Protein AF-A0A5J9ULT0-F1 (afdb_monomer_lite)

Radius of gyration: 20.43 Å; chains: 1; bounding box: 67×38×46 Å

Sequence (119 aa):
MARRERGHRGARRKNTSAFGNVVLWARPAATAKNLTETPLGHAAELASRVDGRYCWSFINFACSGGVEAKRPAPTADHKKMLLRPDVEVYSLLGFAFCDIDFGSSAPFFGRPSHSHARA

pLDDT: mean 76.5, std 17.58, range [33.44, 97.19]

Structure (mmCIF, N/CA/C/O backbone):
data_AF-A0A5J9ULT0-F1
#
_entry.id   AF-A0A5J9ULT0-F1
#
loop_
_atom_site.group_PDB
_atom_site.id
_atom_site.type_symbol
_atom_site.label_atom_id
_atom_site.label_alt_id
_atom_site.label_comp_id
_atom_site.label_asym_id
_atom_site.label_entity_id
_atom_site.label_seq_id
_atom_site.pdbx_PDB_ins_code
_atom_site.Cartn_x
_atom_site.Cartn_y
_atom_site.Cartn_z
_atom_site.occupancy
_atom_site.B_iso_or_equiv
_atom_site.auth_seq_id
_atom_site.auth_comp_id
_atom_site.auth_asym_id
_atom_site.auth_atom_id
_atom_site.pdbx_PDB_model_num
ATOM 1 N N . MET A 1 1 ? 47.365 -6.026 6.055 1.00 37.19 1 MET A N 1
ATOM 2 C CA . MET A 1 1 ? 46.238 -5.130 5.711 1.00 37.19 1 MET A CA 1
ATOM 3 C C . MET A 1 1 ? 45.218 -5.925 4.903 1.00 37.19 1 MET A C 1
ATOM 5 O O . MET A 1 1 ? 45.390 -6.083 3.705 1.00 37.19 1 MET A O 1
ATOM 9 N N . ALA A 1 2 ? 44.222 -6.516 5.571 1.00 34.28 2 ALA A N 1
ATOM 10 C CA . ALA A 1 2 ? 43.196 -7.353 4.947 1.00 34.28 2 ALA A CA 1
ATOM 11 C C . ALA A 1 2 ? 41.901 -6.543 4.778 1.00 34.28 2 ALA A C 1
ATOM 13 O O . ALA A 1 2 ? 41.343 -6.042 5.756 1.00 34.28 2 ALA A O 1
ATOM 14 N N . ARG A 1 3 ? 41.436 -6.390 3.535 1.00 35.50 3 ARG A N 1
ATOM 15 C CA . ARG A 1 3 ? 40.203 -5.671 3.193 1.00 35.50 3 ARG A CA 1
ATOM 16 C C . ARG A 1 3 ? 39.023 -6.637 3.327 1.00 35.50 3 ARG A C 1
ATOM 18 O O . ARG A 1 3 ? 38.880 -7.559 2.535 1.00 35.50 3 ARG A O 1
ATOM 25 N N . ARG A 1 4 ? 38.197 -6.443 4.361 1.00 34.56 4 ARG A N 1
ATOM 26 C CA . ARG A 1 4 ? 36.922 -7.154 4.548 1.00 34.56 4 ARG A CA 1
ATOM 27 C C . ARG A 1 4 ? 35.945 -6.761 3.438 1.00 34.56 4 ARG A C 1
ATOM 29 O O . ARG A 1 4 ? 35.463 -5.630 3.423 1.00 34.56 4 ARG A O 1
ATOM 36 N N . GLU A 1 5 ? 35.594 -7.704 2.575 1.00 37.06 5 GLU A N 1
ATOM 37 C CA . GLU A 1 5 ? 34.411 -7.589 1.724 1.00 37.06 5 GLU A CA 1
ATOM 38 C C . GLU A 1 5 ? 33.158 -7.851 2.569 1.00 37.06 5 GLU A C 1
ATOM 40 O O . GLU A 1 5 ? 32.954 -8.936 3.117 1.00 37.06 5 GLU A O 1
ATOM 45 N N . ARG A 1 6 ? 32.316 -6.825 2.732 1.00 37.69 6 ARG A N 1
ATOM 46 C CA . ARG A 1 6 ? 30.974 -6.990 3.299 1.00 37.69 6 ARG A CA 1
ATOM 47 C C . ARG A 1 6 ? 30.080 -7.584 2.220 1.00 37.69 6 ARG A C 1
ATOM 49 O O . ARG A 1 6 ? 29.621 -6.866 1.338 1.00 37.69 6 ARG A O 1
ATOM 56 N N . GLY A 1 7 ? 29.789 -8.875 2.331 1.00 34.06 7 GLY A N 1
ATOM 57 C CA . GLY A 1 7 ? 28.731 -9.512 1.558 1.00 34.06 7 GLY A CA 1
ATOM 58 C C . GLY A 1 7 ? 27.378 -8.873 1.873 1.00 34.06 7 GLY A C 1
ATOM 59 O O . GLY A 1 7 ? 26.802 -9.112 2.933 1.00 34.06 7 GLY A O 1
ATOM 60 N N . HIS A 1 8 ? 26.854 -8.072 0.947 1.00 37.53 8 HIS A N 1
ATOM 61 C CA . HIS A 1 8 ? 25.425 -7.788 0.885 1.00 37.53 8 HIS A CA 1
ATOM 62 C C . HIS A 1 8 ? 24.730 -9.049 0.369 1.00 37.53 8 HIS A C 1
ATOM 64 O O . HIS A 1 8 ? 24.603 -9.262 -0.835 1.00 37.53 8 HIS A O 1
ATOM 70 N N . ARG A 1 9 ? 24.267 -9.903 1.291 1.00 36.75 9 ARG A N 1
ATOM 71 C CA . ARG A 1 9 ? 23.220 -10.884 0.980 1.00 36.75 9 ARG A CA 1
ATOM 72 C C . ARG A 1 9 ? 21.920 -10.114 0.755 1.00 36.75 9 ARG A C 1
ATOM 74 O O . ARG A 1 9 ? 21.075 -10.026 1.639 1.00 36.75 9 ARG A O 1
ATOM 81 N N . GLY A 1 10 ? 21.806 -9.502 -0.421 1.00 33.44 10 GLY A N 1
ATOM 82 C CA . GLY A 1 10 ? 20.561 -8.935 -0.905 1.00 33.44 10 GLY A CA 1
ATOM 83 C C . GLY A 1 10 ? 19.528 -10.049 -0.988 1.00 33.44 10 GLY A C 1
ATOM 84 O O . GLY A 1 10 ? 19.778 -11.089 -1.600 1.00 33.44 10 GLY A O 1
ATOM 85 N N . ALA A 1 11 ? 18.390 -9.845 -0.326 1.00 42.66 11 ALA A N 1
ATOM 86 C CA . ALA A 1 11 ? 17.219 -10.689 -0.465 1.00 42.66 11 ALA A CA 1
ATOM 87 C C . ALA A 1 11 ? 16.990 -10.964 -1.955 1.00 42.66 11 ALA A C 1
ATOM 89 O O . ALA A 1 11 ? 16.922 -10.036 -2.760 1.00 42.66 11 ALA A O 1
ATOM 90 N N . ARG A 1 12 ? 16.933 -12.247 -2.318 1.00 40.22 12 ARG A N 1
ATOM 91 C CA . ARG A 1 12 ? 16.699 -12.722 -3.681 1.00 40.22 12 ARG A CA 1
ATOM 92 C C . ARG A 1 12 ? 15.397 -12.093 -4.189 1.00 40.22 12 ARG A C 1
ATOM 94 O O . ARG A 1 12 ? 14.316 -12.591 -3.876 1.00 40.22 12 ARG A O 1
ATOM 101 N N . ARG A 1 13 ? 15.493 -10.975 -4.922 1.00 49.62 13 ARG A N 1
ATOM 102 C CA . ARG A 1 13 ? 14.363 -10.366 -5.632 1.00 49.62 13 ARG A CA 1
ATOM 103 C C . ARG A 1 13 ? 13.781 -11.465 -6.516 1.00 49.62 13 ARG A C 1
ATOM 105 O O . ARG A 1 13 ? 14.477 -12.000 -7.377 1.00 49.62 13 ARG A O 1
ATOM 112 N N . LYS A 1 14 ? 12.529 -11.850 -6.257 1.00 51.28 14 LYS A N 1
ATOM 113 C CA . LYS A 1 14 ? 11.753 -12.631 -7.223 1.00 51.28 14 LYS A CA 1
ATOM 114 C C . LYS A 1 14 ? 11.769 -11.839 -8.534 1.00 51.28 14 LYS A C 1
ATOM 116 O O . LYS A 1 14 ? 11.631 -10.619 -8.505 1.00 51.28 14 LYS A O 1
ATOM 121 N N . ASN A 1 15 ? 12.027 -12.535 -9.635 1.00 45.56 15 ASN A N 1
ATOM 122 C CA . ASN A 1 15 ? 11.916 -12.053 -11.009 1.00 45.56 15 ASN A CA 1
ATOM 123 C C . ASN A 1 15 ? 10.786 -11.017 -11.174 1.00 45.56 15 ASN A C 1
ATOM 125 O O . ASN A 1 15 ? 9.607 -11.337 -11.083 1.00 45.56 15 ASN A O 1
ATOM 129 N N . THR A 1 16 ? 11.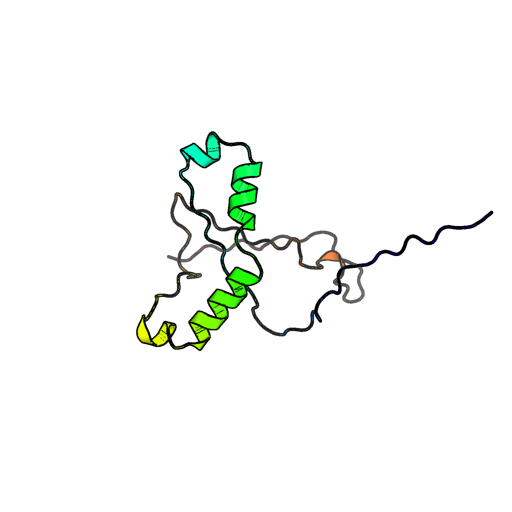162 -9.758 -11.398 1.00 59.44 16 THR A N 1
ATOM 130 C CA . THR A 1 16 ? 10.274 -8.583 -11.393 1.00 59.44 16 THR A CA 1
ATOM 131 C C . THR A 1 16 ? 9.475 -8.384 -12.685 1.00 59.44 16 THR A C 1
ATOM 133 O O . THR A 1 16 ? 8.801 -7.372 -12.825 1.00 59.44 16 THR A O 1
ATOM 136 N N . SER A 1 17 ? 9.526 -9.314 -13.641 1.00 67.06 17 SER A N 1
ATOM 137 C CA . SER A 1 17 ? 8.912 -9.157 -14.968 1.00 67.06 17 SER A CA 1
ATOM 138 C C . SER A 1 17 ? 7.510 -9.773 -15.074 1.00 67.06 17 SER A C 1
ATOM 140 O O . SER A 1 17 ? 7.186 -10.410 -16.077 1.00 67.06 17 SER A O 1
ATOM 142 N N . ALA A 1 18 ? 6.684 -9.651 -14.034 1.00 68.06 18 ALA A N 1
ATOM 143 C CA . ALA A 1 18 ? 5.281 -10.039 -14.138 1.00 68.06 18 ALA A CA 1
ATOM 144 C C . ALA A 1 18 ? 4.514 -8.930 -14.873 1.00 68.06 18 ALA A C 1
ATOM 146 O O . ALA A 1 18 ? 4.466 -7.794 -14.407 1.00 68.06 18 ALA A O 1
ATOM 147 N N . PHE A 1 19 ? 3.917 -9.256 -16.018 1.00 77.06 19 PHE A N 1
ATOM 148 C CA . PHE A 1 19 ? 2.995 -8.359 -16.709 1.00 77.06 19 PHE A CA 1
ATOM 149 C C . PHE A 1 19 ? 1.587 -8.566 -16.135 1.00 77.06 19 PHE A C 1
ATOM 151 O O . PHE A 1 19 ? 1.027 -9.653 -16.256 1.00 77.06 19 PHE A O 1
ATOM 158 N N . GLY A 1 20 ? 1.031 -7.539 -15.486 1.00 82.12 20 GLY A N 1
ATOM 159 C CA . GLY A 1 20 ? -0.318 -7.562 -14.907 1.00 82.12 20 GLY A CA 1
ATOM 160 C C . GLY A 1 20 ? -0.387 -7.035 -13.470 1.00 82.12 20 GLY A C 1
ATOM 161 O O . GLY A 1 20 ? 0.624 -6.693 -12.860 1.00 82.12 20 GLY A O 1
ATOM 162 N N . ASN A 1 21 ? -1.603 -6.966 -12.921 1.00 83.75 21 ASN A N 1
ATOM 163 C CA . ASN A 1 21 ? -1.833 -6.495 -11.555 1.00 83.75 21 ASN A CA 1
ATOM 164 C C . ASN A 1 21 ? -1.533 -7.601 -10.536 1.00 83.75 21 ASN A C 1
ATOM 166 O O . ASN A 1 21 ? -2.188 -8.641 -10.530 1.00 83.75 21 ASN A O 1
ATOM 170 N N . VAL A 1 22 ? -0.594 -7.340 -9.626 1.00 84.69 22 VAL A N 1
ATOM 171 C CA . VAL A 1 22 ? -0.308 -8.191 -8.458 1.00 84.69 22 VAL A CA 1
ATOM 172 C C . VAL A 1 22 ? -0.504 -7.357 -7.191 1.00 84.69 22 VAL A C 1
ATOM 174 O O . VAL A 1 22 ? 0.432 -7.083 -6.444 1.00 84.69 22 VAL A O 1
ATOM 177 N N . VAL A 1 23 ? -1.733 -6.877 -6.999 1.00 82.31 23 VAL A N 1
ATOM 178 C CA . VAL A 1 23 ? -2.103 -5.952 -5.920 1.00 82.31 23 VAL A CA 1
ATOM 179 C C . VAL A 1 23 ? -3.309 -6.506 -5.171 1.00 82.31 23 VAL A C 1
ATOM 181 O O . VAL A 1 23 ? -4.275 -6.953 -5.786 1.00 82.31 23 VAL A O 1
ATOM 184 N N . LEU A 1 24 ? -3.251 -6.457 -3.841 1.00 83.56 24 LEU A N 1
ATOM 185 C CA . LEU A 1 24 ? -4.359 -6.785 -2.951 1.00 83.56 24 LEU A CA 1
ATOM 186 C C . LEU A 1 24 ? -4.528 -5.663 -1.926 1.00 83.56 24 LEU A C 1
ATOM 188 O O . LEU A 1 24 ? -3.549 -5.055 -1.496 1.00 83.56 24 LEU A O 1
ATOM 192 N N . TRP A 1 25 ? -5.771 -5.400 -1.531 1.00 80.19 25 TRP A N 1
ATOM 193 C CA . TRP A 1 25 ? -6.093 -4.363 -0.558 1.00 80.19 25 TRP A CA 1
ATOM 194 C C . TRP A 1 25 ? -6.006 -4.890 0.868 1.00 80.19 25 TRP A C 1
ATOM 196 O O . TRP A 1 25 ? -6.789 -5.748 1.275 1.00 80.19 25 TRP A O 1
ATOM 206 N N . ALA A 1 26 ? -5.091 -4.322 1.648 1.00 79.38 26 ALA A N 1
ATOM 207 C CA . ALA A 1 26 ? -5.131 -4.427 3.095 1.00 79.38 26 ALA A CA 1
ATOM 208 C C . ALA A 1 26 ? -6.242 -3.523 3.639 1.00 79.38 26 ALA A C 1
ATOM 210 O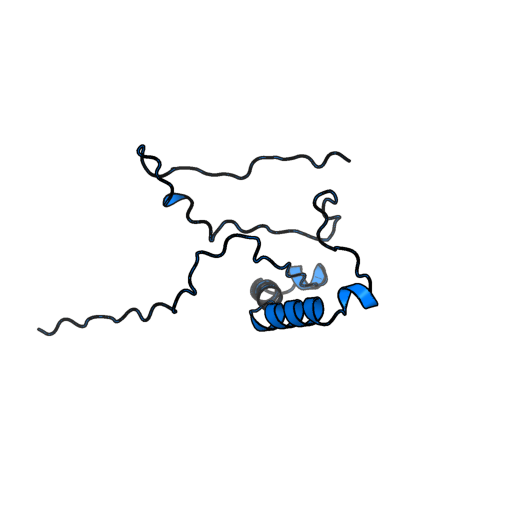 O . ALA A 1 26 ? -6.252 -2.328 3.354 1.00 79.38 26 ALA A O 1
ATOM 211 N N . ARG A 1 27 ? -7.165 -4.074 4.436 1.00 82.75 27 ARG A N 1
ATOM 212 C CA . ARG A 1 27 ? -8.214 -3.293 5.117 1.00 82.75 27 ARG A CA 1
ATOM 213 C C . ARG A 1 27 ? -8.155 -3.502 6.634 1.00 82.75 27 ARG A C 1
ATOM 215 O O . ARG A 1 27 ? -9.073 -4.102 7.195 1.00 82.75 27 ARG A O 1
ATOM 222 N N . PRO A 1 28 ? -7.064 -3.088 7.307 1.00 85.81 28 PRO A N 1
ATOM 223 C CA . PRO A 1 28 ? -7.050 -3.066 8.762 1.00 85.81 28 PRO A CA 1
ATOM 224 C C . PRO A 1 28 ? -8.135 -2.109 9.267 1.00 85.81 28 PRO A C 1
ATOM 226 O O . PRO A 1 28 ? -8.333 -1.036 8.703 1.00 85.81 28 PRO A O 1
ATOM 229 N N . ALA A 1 29 ? -8.825 -2.498 10.335 1.00 89.00 29 ALA A N 1
ATOM 230 C CA . ALA A 1 29 ? -9.866 -1.691 10.956 1.00 89.00 29 ALA A CA 1
ATOM 231 C C . ALA A 1 29 ? -9.538 -1.472 12.435 1.00 89.00 29 ALA A C 1
ATOM 233 O O . ALA A 1 29 ? -9.166 -2.409 13.143 1.00 89.00 29 ALA A O 1
ATOM 234 N N . ALA A 1 30 ? -9.694 -0.233 12.8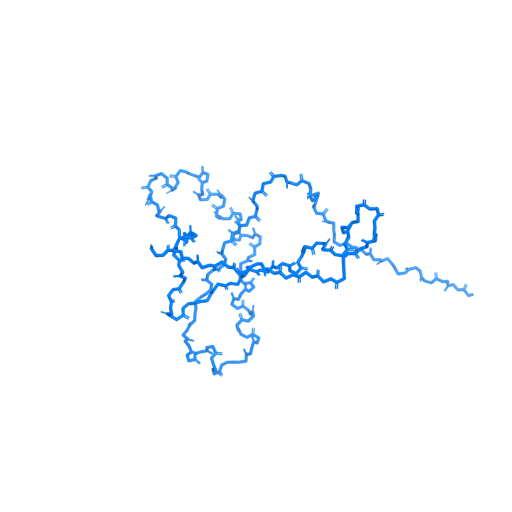91 1.00 90.94 30 ALA A N 1
ATOM 235 C CA . ALA A 1 30 ? -9.569 0.172 14.284 1.00 90.94 30 ALA A CA 1
ATOM 236 C C . ALA A 1 30 ? -10.528 1.334 14.554 1.00 90.94 30 ALA A C 1
ATOM 238 O O . ALA A 1 30 ? -10.939 2.044 13.635 1.00 90.94 30 ALA A O 1
ATOM 239 N N . THR A 1 31 ? -10.905 1.539 15.816 1.00 94.38 31 THR A N 1
ATOM 240 C CA . THR A 1 31 ? -11.711 2.709 16.175 1.00 94.38 31 THR A CA 1
ATOM 241 C C . THR A 1 31 ? -10.863 3.973 16.069 1.00 94.38 31 THR A C 1
ATOM 243 O O . THR A 1 31 ? -9.670 3.947 16.372 1.00 94.38 31 THR A O 1
ATOM 246 N N . ALA A 1 32 ? -11.483 5.098 15.694 1.00 92.81 32 ALA A N 1
ATOM 247 C CA . ALA A 1 32 ? -10.792 6.389 15.632 1.00 92.81 32 ALA A CA 1
ATOM 248 C C . ALA A 1 32 ? -10.083 6.706 16.958 1.00 92.81 32 ALA A C 1
ATOM 250 O O . ALA A 1 32 ? -8.911 7.057 16.956 1.00 92.81 32 ALA A O 1
ATOM 251 N N . LYS A 1 33 ? -10.768 6.453 18.083 1.00 95.31 33 LYS A N 1
ATOM 252 C CA . LYS A 1 33 ? -10.218 6.584 19.435 1.00 95.31 33 LYS A CA 1
ATOM 253 C C . LYS A 1 33 ? -8.930 5.776 19.619 1.00 95.31 33 LYS A C 1
ATOM 255 O O . LYS A 1 33 ? -7.932 6.321 20.071 1.00 95.31 33 LYS A O 1
ATOM 260 N N . ASN A 1 34 ? -8.933 4.495 19.244 1.00 94.44 34 ASN A N 1
ATOM 261 C CA . ASN A 1 34 ? -7.757 3.639 19.384 1.00 94.44 34 ASN A CA 1
ATOM 262 C C . ASN A 1 34 ? -6.588 4.157 18.526 1.00 94.44 34 ASN A C 1
ATOM 264 O O . ASN A 1 34 ? -5.474 4.263 19.028 1.00 94.44 34 ASN A O 1
ATOM 268 N N . LEU A 1 35 ? -6.847 4.579 17.283 1.00 92.62 35 LEU A N 1
ATOM 269 C CA . LEU A 1 35 ? -5.809 5.148 16.414 1.00 92.62 35 LEU A CA 1
ATOM 270 C C . LEU A 1 35 ? -5.224 6.463 16.951 1.00 92.62 35 LEU A C 1
ATOM 272 O O . LEU A 1 35 ? -4.049 6.731 16.723 1.00 92.62 35 LEU A O 1
ATOM 276 N N . THR A 1 36 ? -6.019 7.280 17.650 1.00 94.94 36 THR A N 1
ATOM 277 C CA . THR A 1 36 ? -5.561 8.563 18.209 1.00 94.94 36 THR A CA 1
ATOM 278 C C . THR A 1 36 ? -4.919 8.445 19.590 1.00 94.94 36 THR A C 1
ATOM 280 O O . THR A 1 36 ? -4.120 9.300 19.955 1.00 94.94 36 THR A O 1
ATOM 283 N N . GLU A 1 37 ? -5.277 7.424 20.372 1.00 97.19 37 GLU A N 1
ATOM 284 C CA . GLU A 1 37 ? -4.793 7.236 21.751 1.00 97.19 37 GLU A CA 1
ATOM 285 C C . GLU A 1 37 ? -3.624 6.248 21.859 1.00 97.19 37 GLU A C 1
ATOM 287 O O . GLU A 1 37 ? -2.972 6.179 22.901 1.00 97.19 37 GLU A O 1
ATOM 292 N N . THR A 1 38 ? -3.336 5.482 20.804 1.00 96.56 38 THR A N 1
ATOM 293 C CA . THR A 1 38 ? -2.191 4.564 20.765 1.00 96.56 38 THR A CA 1
ATOM 294 C C . THR A 1 38 ? -1.003 5.169 20.010 1.00 96.56 38 THR A C 1
ATOM 296 O O . THR A 1 38 ? -1.176 6.037 19.153 1.00 96.56 38 THR A O 1
ATOM 299 N N . PRO A 1 39 ? 0.236 4.726 20.294 1.00 96.56 39 PRO A N 1
ATOM 300 C CA . PRO A 1 39 ? 1.400 5.151 19.525 1.00 96.56 39 PRO A CA 1
ATOM 301 C C . PRO A 1 39 ? 1.282 4.759 18.048 1.00 96.56 39 PRO A C 1
ATOM 303 O O . PRO A 1 39 ? 0.761 3.693 17.726 1.00 96.56 39 PRO A O 1
ATOM 306 N N . LEU A 1 40 ? 1.891 5.547 17.155 1.00 94.06 40 LEU A N 1
ATOM 307 C CA . LEU A 1 40 ? 1.912 5.293 15.703 1.00 94.06 40 LEU A CA 1
ATOM 308 C C . LEU A 1 40 ? 2.348 3.861 15.331 1.00 94.06 40 LEU A C 1
ATOM 310 O O . LEU A 1 40 ? 1.873 3.300 14.345 1.00 94.06 40 LEU A O 1
ATOM 314 N N . GLY A 1 41 ? 3.224 3.255 16.139 1.00 95.00 41 GLY A N 1
ATOM 315 C CA . GLY A 1 41 ? 3.651 1.866 15.969 1.00 95.00 41 GLY A CA 1
ATOM 316 C C . GLY A 1 41 ? 2.491 0.864 15.959 1.00 95.00 41 GLY A C 1
ATOM 317 O O . GLY A 1 41 ? 2.548 -0.101 15.205 1.00 95.00 41 GLY A O 1
ATOM 318 N N . HIS A 1 42 ? 1.413 1.121 16.706 1.00 92.50 42 HIS A N 1
ATOM 319 C CA . HIS A 1 42 ? 0.219 0.276 16.702 1.00 92.50 42 HIS A CA 1
ATOM 320 C C . HIS A 1 42 ? -0.500 0.310 15.345 1.00 92.50 42 HIS A C 1
ATOM 322 O O . HIS A 1 42 ? -0.825 -0.733 14.782 1.00 92.50 42 HIS A O 1
ATOM 328 N N . ALA A 1 43 ? -0.681 1.500 14.764 1.00 90.88 43 ALA A N 1
ATOM 329 C CA . ALA A 1 43 ? -1.258 1.638 13.427 1.00 90.88 43 ALA A CA 1
ATOM 330 C C . ALA A 1 43 ? -0.374 0.974 12.352 1.00 90.88 43 ALA A C 1
ATOM 332 O O . ALA A 1 43 ? -0.885 0.311 11.447 1.00 90.88 43 ALA A O 1
ATOM 333 N N . ALA A 1 44 ? 0.952 1.098 12.476 1.00 90.75 44 ALA A N 1
ATOM 334 C CA . ALA A 1 44 ? 1.899 0.435 11.580 1.00 90.75 44 ALA A CA 1
ATOM 335 C C . ALA A 1 44 ? 1.838 -1.100 11.695 1.00 90.75 44 ALA A C 1
ATOM 337 O O . ALA A 1 44 ? 1.897 -1.795 10.681 1.00 90.75 44 ALA A O 1
ATOM 338 N N . GLU A 1 45 ? 1.677 -1.634 12.907 1.00 91.19 45 GLU A N 1
ATOM 339 C CA . GLU A 1 45 ? 1.474 -3.065 13.140 1.00 91.19 45 GLU A CA 1
ATOM 340 C C . GLU A 1 45 ? 0.168 -3.558 12.504 1.00 91.19 45 GLU A C 1
ATOM 342 O O . GLU A 1 45 ? 0.155 -4.579 11.819 1.00 91.19 45 GLU A O 1
ATOM 347 N N . LEU A 1 46 ? -0.929 -2.813 12.656 1.00 88.38 46 LEU A N 1
ATOM 348 C CA . LEU A 1 46 ? -2.193 -3.147 11.999 1.00 88.38 46 LEU A CA 1
ATOM 349 C C . LEU A 1 46 ? -2.041 -3.207 10.472 1.00 88.38 46 LEU A C 1
ATOM 351 O O . LEU A 1 46 ? -2.559 -4.133 9.845 1.00 88.38 46 LEU A O 1
ATOM 355 N N . ALA A 1 47 ? -1.298 -2.267 9.882 1.00 84.12 47 ALA A N 1
ATOM 356 C CA . ALA A 1 47 ? -1.025 -2.242 8.447 1.00 84.12 47 ALA A CA 1
ATOM 357 C C . ALA A 1 47 ? -0.101 -3.383 7.978 1.00 84.12 47 ALA A C 1
ATOM 359 O O . ALA A 1 47 ? -0.245 -3.858 6.851 1.00 84.12 47 ALA A O 1
ATOM 360 N N . SER A 1 48 ? 0.821 -3.859 8.823 1.00 85.12 48 SER A N 1
ATOM 361 C CA . SER A 1 48 ? 1.798 -4.898 8.459 1.00 85.12 48 SER A CA 1
ATOM 362 C C . SER A 1 48 ? 1.255 -6.329 8.522 1.00 85.12 48 SER A C 1
ATOM 364 O O . SER A 1 48 ? 1.897 -7.252 8.021 1.00 85.12 48 SER A O 1
ATOM 366 N N . ARG A 1 49 ? 0.050 -6.529 9.074 1.00 80.38 49 ARG A N 1
ATOM 367 C CA . ARG A 1 49 ? -0.621 -7.843 9.158 1.00 80.38 49 ARG A CA 1
ATOM 368 C C . ARG A 1 49 ? -0.983 -8.455 7.803 1.00 80.38 49 ARG A C 1
ATOM 370 O O . ARG A 1 49 ? -1.311 -9.638 7.743 1.00 80.38 49 ARG A O 1
ATOM 377 N N . VAL A 1 50 ? -0.943 -7.672 6.728 1.00 77.88 50 VAL A N 1
ATOM 378 C CA . VAL A 1 50 ? -1.180 -8.154 5.364 1.00 77.88 50 VAL A CA 1
ATOM 379 C C . VAL A 1 50 ? 0.148 -8.559 4.742 1.00 77.88 50 VAL A C 1
ATOM 381 O O . VAL A 1 50 ? 0.879 -7.744 4.186 1.00 77.88 50 VAL A O 1
ATOM 384 N N . ASP A 1 51 ? 0.465 -9.845 4.877 1.00 81.44 51 ASP A N 1
ATOM 385 C CA . ASP A 1 51 ? 1.720 -10.441 4.435 1.00 81.44 51 ASP A CA 1
ATOM 386 C C . ASP A 1 51 ? 1.527 -11.418 3.257 1.00 81.44 51 ASP A C 1
ATOM 388 O O . ASP A 1 51 ? 0.435 -11.616 2.716 1.00 81.44 51 ASP A O 1
ATOM 392 N N . GLY A 1 52 ? 2.614 -12.081 2.854 1.00 82.81 52 GLY A N 1
ATOM 393 C CA . GLY A 1 52 ? 2.565 -13.081 1.787 1.00 82.81 52 GLY A CA 1
ATOM 394 C C . GLY A 1 52 ? 1.646 -14.275 2.084 1.00 82.81 52 GLY A C 1
ATOM 395 O O . GLY A 1 52 ? 1.126 -14.873 1.140 1.00 82.81 52 GLY A O 1
ATOM 396 N N . ARG A 1 53 ? 1.411 -14.620 3.360 1.00 86.81 53 ARG A N 1
ATOM 397 C CA . ARG A 1 53 ? 0.497 -15.710 3.742 1.00 86.81 53 ARG A CA 1
ATOM 398 C C . ARG A 1 53 ? -0.949 -15.294 3.506 1.00 86.81 53 ARG A C 1
ATOM 400 O O . ARG A 1 53 ? -1.721 -16.092 2.974 1.00 86.81 53 ARG A O 1
ATOM 407 N N . TYR A 1 54 ? -1.296 -14.049 3.831 1.00 83.62 54 TYR A N 1
ATOM 408 C CA . TYR A 1 54 ? -2.609 -13.488 3.515 1.00 83.62 54 TYR A CA 1
ATOM 409 C C . TYR A 1 54 ? -2.874 -13.494 2.004 1.00 83.62 54 TYR A C 1
ATOM 411 O O . TYR A 1 54 ? -3.909 -14.002 1.568 1.00 83.62 54 TYR A O 1
ATOM 419 N N . CYS A 1 55 ? -1.914 -13.029 1.195 1.00 84.00 55 CYS A N 1
ATOM 420 C CA . CYS A 1 55 ? -2.040 -13.053 -0.266 1.00 84.00 55 CYS A CA 1
ATOM 421 C C . CYS A 1 55 ? -2.270 -14.473 -0.800 1.00 84.00 55 CYS A C 1
ATOM 423 O O . CYS A 1 55 ? -3.128 -14.680 -1.656 1.00 84.00 55 CYS A O 1
ATOM 425 N N . TRP A 1 56 ? -1.546 -15.464 -0.273 1.00 88.25 56 TRP A N 1
ATOM 426 C CA . TRP A 1 56 ? -1.726 -16.856 -0.685 1.00 88.25 56 TRP A CA 1
ATOM 427 C C . TRP A 1 56 ? -3.101 -17.407 -0.298 1.00 88.25 56 TRP A C 1
ATOM 429 O O . TRP A 1 56 ? -3.747 -18.075 -1.101 1.00 88.25 56 TRP A O 1
ATOM 439 N N . SER A 1 57 ? -3.580 -17.087 0.906 1.00 88.25 57 SER A N 1
ATOM 440 C CA . SER A 1 57 ? -4.929 -17.447 1.354 1.00 88.25 57 SER A CA 1
ATOM 441 C C . SER A 1 57 ? -6.007 -16.868 0.431 1.00 88.25 57 SER A C 1
ATOM 443 O O . SER A 1 57 ? -6.914 -17.589 0.013 1.00 88.25 57 SER A O 1
ATOM 445 N N . PHE A 1 58 ? -5.869 -15.597 0.039 1.00 84.88 58 PHE A N 1
ATOM 446 C CA . PHE A 1 58 ? -6.785 -14.951 -0.901 1.00 84.88 58 PHE A CA 1
ATOM 447 C C . PHE A 1 58 ? -6.794 -15.644 -2.270 1.00 84.88 58 PHE A C 1
ATOM 449 O O . PHE A 1 58 ? -7.866 -15.952 -2.787 1.00 84.88 58 PHE A O 1
ATOM 456 N N . ILE A 1 59 ? -5.616 -15.938 -2.834 1.00 87.25 59 ILE A N 1
ATOM 457 C CA . ILE A 1 59 ? -5.500 -16.653 -4.115 1.00 87.25 59 ILE A CA 1
ATOM 458 C C . ILE A 1 59 ? -6.166 -18.030 -4.016 1.00 87.25 59 ILE A C 1
ATOM 460 O O . ILE A 1 59 ? -6.979 -18.375 -4.869 1.00 87.25 59 ILE A O 1
ATOM 464 N N . ASN A 1 60 ? -5.900 -18.786 -2.947 1.00 90.00 60 ASN A N 1
ATOM 465 C CA . ASN A 1 60 ? -6.523 -20.095 -2.738 1.00 90.00 60 ASN A CA 1
ATOM 466 C C . ASN A 1 60 ? -8.052 -19.999 -2.634 1.00 90.00 60 ASN A C 1
ATOM 468 O O . ASN A 1 60 ? -8.752 -20.834 -3.201 1.00 90.00 60 ASN A O 1
ATOM 472 N N . PHE A 1 61 ? -8.583 -18.985 -1.946 1.00 86.88 61 PHE A N 1
ATOM 473 C CA . PHE A 1 61 ? -10.025 -18.741 -1.878 1.00 86.88 61 PHE A CA 1
ATOM 474 C C . PHE A 1 61 ? -10.625 -18.379 -3.246 1.00 86.88 61 PHE A C 1
ATOM 476 O O . PHE A 1 61 ? -11.703 -18.862 -3.593 1.00 86.88 61 PHE A O 1
ATOM 483 N N . ALA A 1 62 ? -9.931 -17.558 -4.036 1.00 84.56 62 ALA A N 1
ATOM 484 C CA . ALA A 1 62 ? -10.371 -17.198 -5.379 1.00 84.56 62 ALA A CA 1
ATOM 485 C C . ALA A 1 62 ? -10.375 -18.413 -6.324 1.00 84.56 62 ALA A C 1
ATOM 487 O O . ALA A 1 62 ? -11.321 -18.601 -7.086 1.00 84.56 62 ALA A O 1
ATOM 488 N N . CYS A 1 63 ? -9.360 -19.275 -6.229 1.00 87.06 63 CYS A N 1
ATOM 489 C CA . CYS A 1 63 ? -9.227 -20.475 -7.055 1.00 87.06 63 CYS A CA 1
ATOM 490 C C . CYS A 1 63 ? -10.107 -21.654 -6.604 1.00 87.06 63 CYS A C 1
ATOM 492 O O . CYS A 1 63 ? -10.324 -22.569 -7.391 1.00 87.06 63 CYS A O 1
ATOM 494 N N . SER A 1 64 ? -10.627 -21.663 -5.372 1.00 88.06 64 SER A N 1
ATOM 495 C CA . SER A 1 64 ? -11.434 -22.778 -4.845 1.00 88.06 64 SER A CA 1
ATOM 496 C C . SER A 1 64 ? -12.898 -22.780 -5.303 1.00 88.06 64 SER A C 1
ATOM 498 O O . SER A 1 64 ? -13.681 -23.613 -4.850 1.00 88.06 64 SER A O 1
ATOM 500 N N . GLY A 1 65 ? -13.303 -21.829 -6.152 1.00 81.62 65 GLY A N 1
ATOM 501 C CA . GLY A 1 65 ? -14.708 -21.617 -6.518 1.00 81.62 65 GLY A CA 1
ATOM 502 C C . GLY A 1 65 ? -15.526 -20.904 -5.432 1.00 81.62 65 GLY A C 1
ATOM 503 O O . GLY A 1 65 ? -16.726 -20.689 -5.599 1.00 81.62 65 GLY A O 1
ATOM 504 N N . GLY A 1 66 ? -14.890 -20.480 -4.331 1.00 78.38 66 GLY A N 1
ATOM 505 C CA . GLY A 1 66 ? -15.545 -19.739 -3.251 1.00 78.38 66 GLY A CA 1
ATOM 506 C C . GLY A 1 66 ? -16.157 -18.409 -3.699 1.00 78.38 66 GLY A C 1
ATOM 507 O O . GLY A 1 66 ? -17.150 -17.972 -3.120 1.00 78.38 66 GLY A O 1
ATOM 508 N N . VAL A 1 67 ? -15.608 -17.793 -4.749 1.00 77.38 67 VAL A N 1
ATOM 509 C CA . VAL A 1 67 ? -16.149 -16.570 -5.363 1.00 77.38 67 VAL A CA 1
ATOM 510 C C . VAL A 1 67 ? -17.482 -16.849 -6.058 1.00 77.38 67 VAL A C 1
ATOM 512 O O . VAL A 1 67 ? -18.452 -16.152 -5.787 1.00 77.38 67 VAL A O 1
ATOM 515 N N . GLU A 1 68 ? -17.579 -17.906 -6.863 1.00 75.25 68 GLU A N 1
ATOM 516 C CA . GLU A 1 68 ? -18.827 -18.267 -7.554 1.00 75.25 68 GLU A CA 1
ATOM 517 C C . GLU A 1 68 ? -19.921 -18.701 -6.574 1.00 75.25 68 GLU A C 1
ATOM 519 O O . GLU A 1 68 ? -21.084 -18.315 -6.710 1.00 75.25 68 GLU A O 1
ATOM 524 N N . ALA A 1 69 ? -19.539 -19.451 -5.537 1.00 72.56 69 ALA A N 1
ATOM 525 C CA . ALA A 1 69 ? -20.467 -19.936 -4.521 1.00 72.56 69 ALA A CA 1
ATOM 526 C C . ALA A 1 69 ? -21.008 -18.817 -3.615 1.00 72.56 69 ALA A C 1
ATOM 528 O O . ALA A 1 69 ? -22.170 -18.853 -3.215 1.00 72.56 69 ALA A O 1
ATOM 529 N N . LYS A 1 70 ? -20.172 -17.830 -3.263 1.00 73.62 70 LYS A N 1
ATOM 530 C CA . LYS A 1 70 ? -20.536 -16.765 -2.310 1.00 73.62 70 LYS A CA 1
ATOM 531 C C . LYS A 1 70 ? -20.895 -15.436 -2.974 1.00 73.62 70 LYS A C 1
ATOM 533 O O . LYS A 1 70 ? -21.357 -14.539 -2.274 1.00 73.62 70 LYS A O 1
ATOM 538 N N . ARG A 1 71 ? -20.657 -15.299 -4.284 1.00 67.88 71 ARG A N 1
ATOM 539 C CA . ARG A 1 71 ? -20.843 -14.080 -5.094 1.00 67.88 71 ARG A CA 1
ATOM 540 C C . ARG A 1 71 ? -20.448 -12.789 -4.358 1.00 67.88 71 ARG A C 1
ATOM 542 O O . ARG A 1 71 ? -21.259 -11.864 -4.276 1.00 67.88 71 ARG A O 1
ATOM 549 N N . PRO A 1 72 ? -19.238 -12.708 -3.773 1.00 69.19 72 PRO A N 1
ATOM 550 C CA . PRO A 1 72 ? -18.838 -11.520 -3.042 1.00 69.19 72 PRO A CA 1
ATOM 551 C C . PRO A 1 72 ? -18.763 -10.334 -4.009 1.00 69.19 72 PRO A C 1
ATOM 553 O O . PRO A 1 72 ? -18.122 -10.412 -5.056 1.00 69.19 72 PRO A O 1
ATOM 556 N N . ALA A 1 73 ? -19.421 -9.231 -3.656 1.00 72.81 73 ALA A N 1
ATOM 557 C CA . ALA A 1 73 ? -19.318 -8.002 -4.429 1.00 72.81 73 ALA A CA 1
ATOM 558 C C . ALA A 1 73 ? -17.859 -7.502 -4.420 1.00 72.81 73 ALA A C 1
ATOM 560 O O . ALA A 1 73 ? -17.223 -7.518 -3.358 1.00 72.81 73 ALA A O 1
ATOM 561 N N . PRO A 1 74 ? -17.323 -7.024 -5.560 1.00 70.94 74 PRO A N 1
ATOM 562 C CA . PRO A 1 74 ? -16.028 -6.360 -5.582 1.00 70.94 74 PRO A CA 1
ATOM 563 C C . PRO A 1 74 ? -16.028 -5.183 -4.605 1.00 70.94 74 PRO A C 1
ATOM 565 O O . PRO A 1 74 ? -16.855 -4.276 -4.691 1.00 70.94 74 PRO A O 1
ATOM 568 N N . THR A 1 75 ? -15.104 -5.210 -3.651 1.00 73.69 75 THR A N 1
ATOM 569 C CA . THR A 1 75 ? -14.963 -4.164 -2.629 1.00 73.69 75 THR A CA 1
ATOM 570 C C . THR A 1 75 ? -14.052 -3.019 -3.062 1.00 73.69 75 THR A C 1
ATOM 572 O O . THR A 1 75 ? -14.030 -1.988 -2.390 1.00 73.69 75 THR A O 1
ATOM 575 N N . ALA A 1 76 ? -13.319 -3.192 -4.164 1.00 72.00 76 ALA A N 1
ATOM 576 C CA . ALA A 1 76 ? -12.578 -2.139 -4.843 1.00 72.00 76 ALA A CA 1
ATOM 577 C C . ALA A 1 76 ? -13.419 -1.636 -6.024 1.00 72.00 76 ALA A C 1
ATOM 579 O O . ALA A 1 76 ? -13.561 -2.328 -7.033 1.00 72.00 76 ALA A O 1
ATOM 580 N N . ASP A 1 77 ? -13.995 -0.447 -5.878 1.00 71.19 77 ASP A N 1
ATOM 581 C CA . ASP A 1 77 ? -14.803 0.205 -6.904 1.00 71.19 77 ASP A CA 1
ATOM 582 C C . ASP A 1 77 ? -14.228 1.595 -7.172 1.00 71.19 77 ASP A C 1
ATOM 584 O O . ASP A 1 77 ? -14.369 2.504 -6.362 1.00 71.19 77 ASP A O 1
ATOM 588 N N . HIS A 1 78 ? -13.587 1.755 -8.329 1.00 64.94 78 HIS A N 1
ATOM 589 C CA . HIS A 1 78 ? -12.956 3.005 -8.760 1.00 64.94 78 HIS A CA 1
ATOM 590 C C . HIS A 1 78 ? -13.937 4.181 -8.892 1.00 64.94 78 HIS A C 1
ATOM 592 O O . HIS A 1 78 ? -13.500 5.328 -8.970 1.00 64.94 78 HIS A O 1
ATOM 598 N N . LYS A 1 79 ? -15.251 3.918 -8.945 1.00 63.19 79 LYS A N 1
ATOM 599 C CA . LYS A 1 79 ? -16.290 4.957 -8.989 1.00 63.19 79 LYS A CA 1
ATOM 600 C C . LYS A 1 79 ? -16.739 5.391 -7.599 1.00 63.19 79 LYS A C 1
ATOM 602 O O . LYS A 1 79 ? -17.360 6.442 -7.461 1.00 63.19 79 LYS A O 1
ATOM 607 N N . LYS A 1 80 ? -16.436 4.603 -6.567 1.00 64.25 80 LYS A N 1
ATOM 608 C CA . LYS A 1 80 ? -16.781 4.924 -5.186 1.00 64.25 80 LYS A CA 1
ATOM 609 C C . LYS A 1 80 ? -15.599 5.602 -4.526 1.00 64.25 80 LYS A C 1
ATOM 611 O O . LYS A 1 80 ? -14.598 4.979 -4.201 1.00 64.25 80 LYS A O 1
ATOM 616 N N . MET A 1 81 ? -15.752 6.896 -4.289 1.00 61.16 81 MET A N 1
ATOM 617 C CA . MET A 1 81 ? -14.885 7.607 -3.364 1.00 61.16 81 MET A CA 1
ATOM 618 C C . MET A 1 81 ? -15.106 7.019 -1.963 1.00 61.16 81 MET A C 1
ATOM 620 O O . MET A 1 81 ? -16.259 6.859 -1.551 1.00 61.16 81 MET A O 1
ATOM 624 N N . LEU A 1 82 ? -14.034 6.663 -1.241 1.00 67.69 82 LEU A N 1
ATOM 625 C CA . LEU A 1 82 ? -14.184 6.208 0.141 1.00 67.69 82 LEU A CA 1
ATOM 626 C C . LEU A 1 82 ? -14.929 7.259 0.956 1.00 67.69 82 LEU A C 1
ATOM 628 O O . LEU A 1 82 ? -14.601 8.448 0.943 1.00 67.69 82 LEU A O 1
ATOM 632 N N . LEU A 1 83 ? -15.949 6.792 1.663 1.00 68.50 83 LEU A N 1
ATOM 633 C CA . LEU A 1 83 ? -16.721 7.616 2.570 1.00 68.50 83 LEU A CA 1
ATOM 634 C C . LEU A 1 83 ? -15.968 7.727 3.894 1.00 68.50 83 LEU A C 1
ATOM 636 O O . LEU A 1 83 ? -15.319 6.782 4.342 1.00 68.50 83 LEU A O 1
ATOM 640 N N . ARG A 1 84 ? -16.099 8.880 4.556 1.00 75.31 84 ARG A N 1
ATOM 641 C CA . ARG A 1 84 ? -15.666 9.011 5.952 1.00 75.31 84 ARG A CA 1
ATOM 642 C C . ARG A 1 84 ? -16.357 7.918 6.785 1.00 75.31 84 ARG A C 1
ATOM 644 O O . ARG A 1 84 ? -17.557 7.714 6.594 1.00 75.31 84 ARG A O 1
ATOM 651 N N . PRO A 1 85 ? -15.650 7.259 7.719 1.00 85.56 85 PRO A N 1
ATOM 652 C CA . PRO A 1 85 ? -14.335 7.616 8.267 1.00 85.56 85 PRO A CA 1
ATOM 653 C C . PRO A 1 85 ? -13.123 6.916 7.615 1.00 85.56 85 PRO A C 1
ATOM 655 O O . PRO A 1 85 ? -12.012 7.067 8.122 1.00 85.56 85 PRO A O 1
ATOM 658 N N . ASP A 1 86 ? -13.308 6.159 6.534 1.00 88.00 86 ASP A N 1
ATOM 659 C CA . ASP A 1 86 ? -12.255 5.319 5.954 1.00 88.00 86 ASP A CA 1
ATOM 660 C C . ASP A 1 86 ? -11.265 6.110 5.076 1.00 88.00 86 ASP A C 1
ATOM 662 O O . ASP A 1 86 ? -11.589 7.168 4.531 1.00 88.00 86 ASP A O 1
ATOM 666 N N . VAL A 1 87 ? -10.045 5.580 4.917 1.00 85.75 87 VAL A N 1
ATOM 667 C CA . VAL A 1 87 ? -8.965 6.184 4.114 1.00 85.75 87 VAL A CA 1
ATOM 668 C C . VAL A 1 87 ? -8.331 5.144 3.187 1.00 85.75 87 VAL A C 1
ATOM 670 O O . VAL A 1 87 ? -8.067 4.016 3.598 1.00 85.75 87 VAL A O 1
ATOM 673 N N . GLU A 1 88 ? -8.046 5.544 1.945 1.00 86.00 88 GLU A N 1
ATOM 674 C CA . GLU A 1 88 ? -7.313 4.750 0.952 1.00 86.00 88 GLU A CA 1
ATOM 675 C C . GLU A 1 88 ? -5.923 5.343 0.737 1.00 86.00 88 GLU A C 1
ATOM 677 O O . GLU A 1 88 ? -5.768 6.553 0.567 1.00 86.00 88 GLU A O 1
ATOM 682 N N . VAL A 1 89 ? -4.908 4.480 0.708 1.00 86.12 89 VAL A N 1
ATOM 683 C CA . VAL A 1 89 ? -3.517 4.875 0.476 1.00 86.12 89 VAL A CA 1
ATOM 684 C C . VAL A 1 89 ? -2.963 4.079 -0.698 1.00 86.12 89 VAL A C 1
ATOM 686 O O . VAL A 1 89 ? -2.832 2.859 -0.630 1.00 86.12 89 VAL A O 1
ATOM 689 N N . TYR A 1 90 ? -2.594 4.790 -1.762 1.00 86.44 90 TYR A N 1
ATOM 690 C CA . TYR A 1 90 ? -1.893 4.238 -2.918 1.00 86.44 90 TYR A CA 1
ATOM 691 C C . TYR A 1 90 ? -0.417 4.633 -2.819 1.00 86.44 90 TYR A C 1
ATOM 693 O O . TYR A 1 90 ? -0.072 5.808 -2.949 1.00 86.44 90 TYR A O 1
ATOM 701 N N . SER A 1 91 ? 0.465 3.666 -2.558 1.00 86.25 91 SER A N 1
ATOM 702 C CA . SER A 1 91 ? 1.901 3.931 -2.421 1.00 86.25 91 SER A CA 1
ATOM 703 C C . SER A 1 91 ? 2.635 3.720 -3.742 1.00 86.25 91 SER A C 1
ATOM 705 O O . SER A 1 91 ? 2.705 2.604 -4.251 1.00 86.25 91 SER A O 1
ATOM 707 N N . LEU A 1 92 ? 3.234 4.792 -4.267 1.00 86.81 92 LEU A N 1
ATOM 708 C CA . LEU A 1 92 ? 4.144 4.750 -5.419 1.00 86.81 92 LEU A CA 1
ATOM 709 C C . LEU A 1 92 ? 5.624 4.693 -5.004 1.00 86.81 92 LEU A C 1
ATOM 711 O O . LEU A 1 92 ? 6.497 4.765 -5.860 1.00 86.81 92 LEU A O 1
ATOM 715 N N . LEU A 1 93 ? 5.931 4.531 -3.709 1.00 86.50 93 LEU A N 1
ATOM 716 C CA . LEU A 1 93 ? 7.311 4.540 -3.193 1.00 86.50 93 LEU A CA 1
ATOM 717 C C . LEU A 1 93 ? 8.203 3.437 -3.789 1.00 86.50 93 LEU A C 1
ATOM 719 O O . LEU A 1 93 ? 9.418 3.587 -3.831 1.00 86.50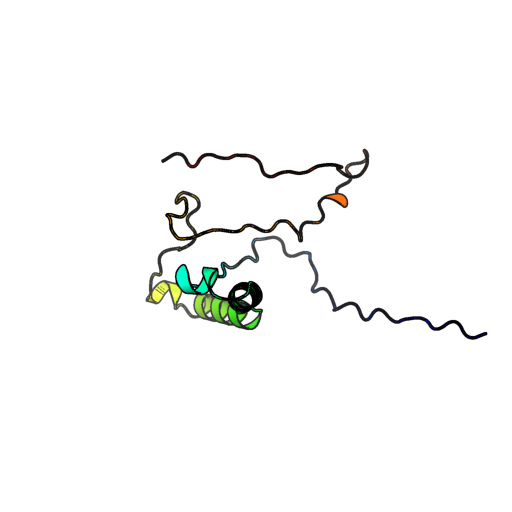 93 LEU A O 1
ATOM 723 N N . GLY A 1 94 ? 7.610 2.323 -4.229 1.00 84.56 94 GLY A N 1
ATOM 724 C CA . GLY A 1 94 ? 8.333 1.226 -4.877 1.00 84.56 94 GLY A CA 1
ATOM 725 C C . GLY A 1 94 ? 8.531 1.400 -6.385 1.00 84.56 94 GLY A C 1
ATOM 726 O O . GLY A 1 94 ? 9.196 0.567 -7.000 1.00 84.56 94 GLY A O 1
ATOM 727 N N . PHE A 1 95 ? 7.941 2.433 -6.993 1.00 85.44 95 PHE A N 1
ATOM 728 C CA . PHE A 1 95 ? 8.077 2.698 -8.419 1.00 85.44 95 PHE A CA 1
ATOM 729 C C . PHE A 1 95 ? 9.414 3.389 -8.698 1.00 85.44 95 PHE A C 1
ATOM 731 O O . PHE A 1 95 ? 9.739 4.410 -8.094 1.00 85.44 95 PHE A O 1
ATOM 738 N N . ALA A 1 96 ? 10.180 2.838 -9.635 1.00 86.38 96 ALA A N 1
ATOM 739 C CA . ALA A 1 96 ? 11.516 3.296 -10.000 1.00 86.38 96 ALA A CA 1
ATOM 740 C C . ALA A 1 96 ? 11.475 4.560 -10.883 1.00 86.38 96 ALA A C 1
ATOM 742 O O . ALA A 1 96 ? 11.956 4.567 -12.010 1.00 86.38 96 ALA A O 1
ATOM 743 N N . PHE A 1 97 ? 10.851 5.631 -10.385 1.00 85.75 97 PHE A N 1
ATOM 744 C CA . PHE A 1 97 ? 10.605 6.854 -11.154 1.00 85.75 97 PHE A CA 1
ATOM 745 C C . PHE A 1 97 ? 11.899 7.491 -11.676 1.00 85.75 97 PHE A C 1
ATOM 747 O O . PHE A 1 97 ? 11.977 7.867 -12.841 1.00 85.75 97 PHE A O 1
ATOM 754 N N . CYS A 1 98 ? 12.925 7.563 -10.825 1.00 86.19 98 CYS A N 1
ATOM 755 C CA . CYS A 1 98 ? 14.217 8.152 -11.176 1.00 86.19 98 CYS A CA 1
ATOM 756 C C . CYS A 1 98 ? 15.059 7.277 -12.120 1.00 86.19 98 CYS A C 1
ATOM 758 O O . CYS A 1 98 ? 16.079 7.749 -12.609 1.00 86.19 98 CYS A O 1
ATOM 760 N N . ASP A 1 99 ? 14.643 6.037 -12.394 1.00 89.62 99 ASP A N 1
ATOM 761 C CA . ASP A 1 99 ? 15.349 5.131 -13.310 1.00 89.62 99 ASP A CA 1
ATOM 762 C C . ASP A 1 99 ? 14.825 5.251 -14.758 1.00 89.62 99 ASP A C 1
ATOM 764 O O . ASP A 1 99 ? 15.312 4.568 -15.659 1.00 89.62 99 ASP A O 1
ATOM 768 N N . ILE A 1 100 ? 13.818 6.101 -15.004 1.00 88.31 100 ILE A N 1
ATOM 769 C CA . ILE A 1 100 ? 13.221 6.303 -16.330 1.00 88.31 100 ILE A CA 1
ATOM 770 C C . ILE A 1 100 ? 14.043 7.326 -17.120 1.00 88.31 100 ILE A C 1
ATOM 772 O O . ILE A 1 100 ? 13.940 8.522 -16.877 1.00 88.31 100 ILE A O 1
ATOM 776 N N . ASP A 1 101 ? 14.800 6.880 -18.119 1.00 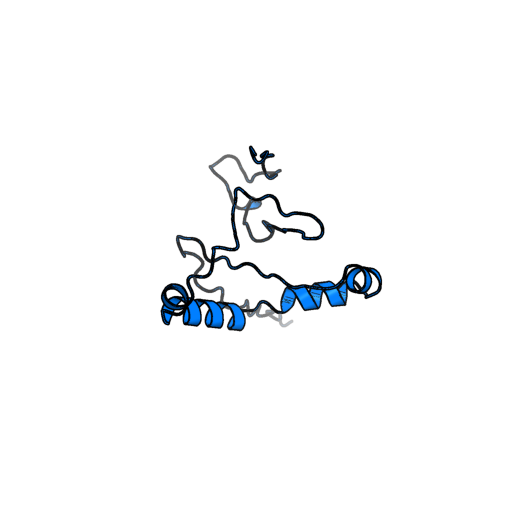90.44 101 ASP A N 1
ATOM 777 C CA . ASP A 1 101 ? 15.512 7.766 -19.046 1.00 90.44 101 ASP A CA 1
ATOM 778 C C . ASP A 1 101 ? 15.217 7.370 -20.498 1.00 90.44 101 ASP A C 1
ATOM 780 O O . ASP A 1 101 ? 15.486 6.246 -20.922 1.00 90.44 101 ASP A O 1
ATOM 784 N N . PHE A 1 102 ? 14.656 8.306 -21.265 1.00 91.00 102 PHE A N 1
ATOM 785 C CA . PHE A 1 102 ? 14.376 8.145 -22.697 1.00 91.00 102 PHE A CA 1
ATOM 786 C C . PHE A 1 102 ? 15.463 8.776 -23.591 1.00 91.00 102 PHE A C 1
ATOM 788 O O . PHE A 1 102 ? 15.236 8.984 -24.782 1.00 91.00 102 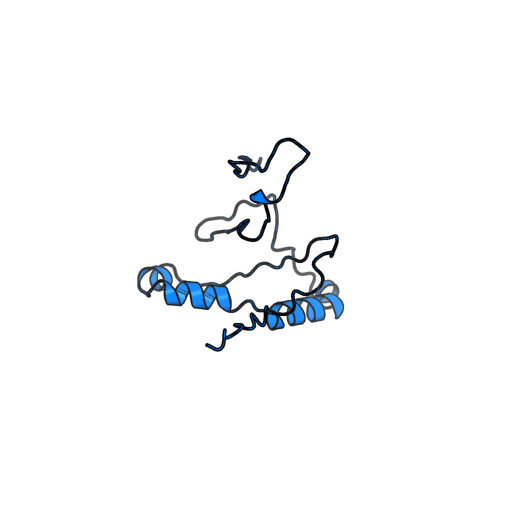PHE A O 1
ATOM 795 N N . GLY A 1 103 ? 16.635 9.094 -23.032 1.00 92.44 103 GLY A N 1
ATOM 796 C CA . GLY A 1 103 ? 17.754 9.758 -23.709 1.00 92.44 103 GLY A CA 1
ATOM 797 C C . GLY A 1 103 ? 17.881 11.248 -23.378 1.00 92.44 103 GLY A C 1
ATOM 798 O O . GLY A 1 103 ? 18.490 12.001 -24.135 1.00 92.44 103 GLY A O 1
ATOM 799 N N . SER A 1 104 ? 17.274 11.708 -22.285 1.00 87.94 104 SER A N 1
ATOM 800 C CA . SER A 1 104 ? 17.267 13.123 -21.876 1.00 87.94 104 SER A CA 1
ATOM 801 C C . SER A 1 104 ? 17.477 13.311 -20.375 1.00 87.94 104 SER A C 1
ATOM 803 O O . SER A 1 104 ? 17.150 14.375 -19.852 1.00 87.94 104 SER A O 1
ATOM 805 N N . SER A 1 105 ? 18.077 12.316 -19.711 1.00 88.69 105 SER A N 1
ATOM 806 C CA . SER A 1 105 ? 18.303 12.214 -18.264 1.00 88.69 105 SER A CA 1
ATOM 807 C C . SER A 1 105 ? 17.066 11.842 -17.440 1.00 88.69 105 SER A C 1
ATOM 809 O O . SER A 1 105 ? 15.928 11.890 -17.909 1.00 88.69 105 SER A O 1
ATOM 811 N N . ALA A 1 106 ? 17.323 11.433 -16.195 1.00 91.19 106 ALA A N 1
ATOM 812 C CA . ALA A 1 106 ? 16.305 11.010 -15.244 1.00 91.19 106 ALA A CA 1
ATOM 813 C C . ALA A 1 106 ? 15.334 12.148 -14.877 1.00 91.19 106 ALA A C 1
ATOM 815 O O . ALA A 1 106 ? 15.730 13.318 -14.820 1.00 91.19 106 ALA A O 1
ATOM 816 N N . PRO A 1 107 ? 14.071 11.838 -14.540 1.00 90.44 107 PRO A N 1
ATOM 817 C CA . PRO A 1 107 ? 13.092 12.853 -14.212 1.00 90.44 107 PRO A CA 1
ATOM 818 C C . PRO A 1 107 ? 13.388 13.425 -12.820 1.00 90.44 107 PRO A C 1
ATOM 820 O O . PRO A 1 107 ? 13.648 12.687 -11.870 1.00 90.44 107 PRO A O 1
ATOM 823 N N . PHE A 1 108 ? 13.300 14.747 -12.673 1.00 87.56 108 PHE A N 1
ATOM 824 C CA . PHE A 1 108 ? 13.576 15.429 -11.400 1.00 87.56 108 PHE A CA 1
ATOM 825 C C . PHE A 1 108 ? 12.330 15.615 -10.516 1.00 87.56 108 PHE A C 1
ATOM 827 O O . PHE A 1 108 ? 12.451 15.938 -9.335 1.00 87.56 108 PHE A O 1
ATOM 834 N N . PHE A 1 109 ? 11.124 15.440 -11.070 1.00 87.50 109 PHE A N 1
ATOM 835 C CA . PHE A 1 109 ? 9.860 15.621 -10.354 1.00 87.50 109 PHE A CA 1
ATOM 836 C C . PHE A 1 109 ? 8.748 14.744 -10.936 1.00 87.50 109 PHE A C 1
ATOM 838 O O . PHE A 1 109 ? 8.569 14.679 -12.150 1.00 87.50 109 PHE A O 1
ATOM 845 N N . GLY A 1 110 ? 7.962 14.122 -10.058 1.00 82.38 110 GLY A N 1
ATOM 846 C CA . GLY A 1 110 ? 6.782 13.341 -10.412 1.00 82.38 110 GLY A CA 1
ATOM 847 C C . GLY A 1 110 ? 5.685 13.539 -9.375 1.00 82.38 110 GLY A C 1
ATOM 848 O O . GLY A 1 110 ? 5.951 13.567 -8.174 1.00 82.38 110 GLY A O 1
ATOM 849 N N . ARG A 1 111 ? 4.439 13.680 -9.833 1.00 85.75 111 ARG A N 1
ATOM 850 C CA . ARG A 1 111 ? 3.260 13.746 -8.963 1.00 85.75 111 ARG A CA 1
ATOM 851 C C . ARG A 1 111 ? 2.078 13.015 -9.599 1.00 85.75 111 ARG A C 1
ATOM 853 O O . ARG A 1 111 ? 1.956 13.041 -10.825 1.00 85.75 111 ARG A O 1
ATOM 860 N N . PRO A 1 112 ? 1.180 12.422 -8.799 1.00 84.69 112 PRO A N 1
ATOM 861 C CA . PRO A 1 112 ? -0.102 11.955 -9.304 1.00 84.69 112 PRO A CA 1
ATOM 862 C C . PRO A 1 112 ? -0.892 13.099 -9.951 1.00 84.69 112 PRO A C 1
ATOM 864 O O . PRO A 1 112 ? -0.831 14.249 -9.507 1.00 84.69 112 PRO A O 1
ATOM 867 N N . SER A 1 113 ? -1.653 12.775 -10.993 1.00 84.69 113 SER A N 1
ATOM 868 C CA . SER A 1 113 ? -2.617 13.712 -11.575 1.00 84.69 113 SER A CA 1
ATOM 869 C C . SER A 1 113 ? -3.855 13.820 -10.686 1.00 84.69 113 SER A C 1
ATOM 871 O O . SER A 1 113 ? -4.240 12.857 -10.024 1.00 84.69 113 SER A O 1
ATOM 873 N N . HIS A 1 114 ? -4.498 14.986 -10.679 1.00 78.94 114 HIS A N 1
ATOM 874 C CA . HIS A 1 114 ? -5.776 15.151 -9.995 1.00 78.94 114 HIS A CA 1
ATOM 875 C C . HIS A 1 114 ? -6.894 14.556 -10.856 1.00 78.94 114 HIS A C 1
ATOM 877 O O . HIS A 1 114 ? -6.973 14.842 -12.049 1.00 78.94 114 HIS A O 1
ATOM 883 N N . SER A 1 115 ? -7.760 13.741 -10.260 1.00 66.88 115 SER A N 1
ATOM 884 C CA . SER A 1 115 ? -8.979 13.259 -10.908 1.00 66.88 115 SER A CA 1
ATOM 885 C C . SER A 1 115 ? -10.157 13.480 -9.966 1.00 66.88 115 SER A C 1
ATOM 887 O O . SER A 1 115 ? -10.068 13.195 -8.774 1.00 66.88 115 SER A O 1
ATOM 889 N N . HIS A 1 116 ? -11.250 14.031 -10.493 1.00 58.03 116 HIS A N 1
ATOM 890 C CA . HIS A 1 116 ? -12.526 14.071 -9.789 1.00 58.03 116 HIS A CA 1
ATOM 891 C C . HIS A 1 116 ? -13.318 12.819 -10.158 1.00 58.03 116 HIS A C 1
ATOM 893 O O . HIS A 1 116 ? -13.502 12.534 -11.343 1.00 58.03 116 HIS A O 1
ATOM 899 N N . ALA A 1 117 ? -13.825 12.100 -9.158 1.00 53.12 117 ALA A N 1
ATOM 900 C CA . ALA A 1 117 ? -14.879 11.123 -9.386 1.00 53.12 117 ALA A CA 1
ATOM 901 C C . ALA A 1 117 ? -16.119 11.883 -9.885 1.00 53.12 117 ALA A C 1
ATOM 903 O O . ALA A 1 117 ? -16.677 12.704 -9.155 1.00 53.12 117 ALA A O 1
ATOM 904 N N . ARG A 1 118 ? -16.525 11.674 -11.145 1.00 42.19 118 ARG A N 1
ATOM 905 C CA . ARG A 1 118 ? -17.866 12.085 -11.579 1.00 42.19 118 ARG A CA 1
ATOM 906 C C . ARG A 1 118 ? -18.862 11.188 -10.847 1.00 42.19 118 ARG A C 1
ATOM 908 O O . ARG A 1 118 ? -18.780 9.970 -10.994 1.00 42.19 118 ARG A O 1
ATOM 915 N N . ALA A 1 119 ? -19.712 11.821 -10.041 1.00 41.59 119 ALA A N 1
ATOM 916 C CA . ALA A 1 119 ? -20.869 11.199 -9.407 1.00 41.59 119 ALA A CA 1
ATOM 917 C C . ALA A 1 119 ? -21.832 10.622 -10.453 1.00 41.59 119 ALA A C 1
ATOM 919 O O . ALA A 1 119 ? -21.913 11.209 -11.561 1.00 41.59 119 ALA A O 1
#

Foldseek 3Di:
DDDDDDDPPDDPPDDPPDDDDPDDDQDQDDDPCCCVVDPPVVVVVSRVPCDPVVSVVVVCCVVVCVCVVVVDDPPDDPLDDDDPPDDDDDDCPPPPQQVDDPPPHGDPDDDDDDDDRDD

Secondary structure (DSSP, 8-state):
-------------------S-----------HHHHHHS-HHHHHHHHHT--HHHHHHHHHHHHTTHHHHH-PPPS--TT-PPPTT-------TTS-GGG--SSS---S---PPP-----

Organism: NCBI:txid38414

InterPro domains:
  IPR023213 Chloramphenicol acetyltransferase-like domain superfamily [G3DSA:3.30.559.10] (9-118)